Protein AF-A0A531LMD5-F1 (afdb_monomer)

Sequence (95 aa):
WNDSRLALGHRRLSIIDLSAQAREPMLTACGKGVLVYNGEVYNYRSLRDALEAEGRRFRTVSDTEVVLEALHHWGPDKAIPMFDGMFAIAYFDAR

Structure (mmCIF, N/CA/C/O backbone):
data_AF-A0A531LMD5-F1
#
_entry.id   AF-A0A531LMD5-F1
#
loop_
_atom_site.group_PDB
_atom_site.id
_atom_site.type_symbol
_atom_site.label_atom_id
_atom_site.label_alt_id
_atom_site.label_comp_id
_atom_site.label_asym_id
_atom_site.label_entity_id
_atom_site.label_seq_id
_atom_site.pdbx_PDB_ins_code
_atom_site.Cartn_x
_atom_site.Cartn_y
_atom_site.Cartn_z
_atom_site.occupancy
_atom_site.B_iso_or_equiv
_atom_site.auth_seq_id
_atom_site.auth_comp_id
_atom_site.auth_asym_id
_atom_site.auth_atom_id
_atom_site.pdbx_PDB_model_num
ATOM 1 N N . TRP A 1 1 ? 9.787 -12.032 -6.065 1.00 91.00 1 TRP A N 1
ATOM 2 C CA . TRP A 1 1 ? 8.568 -12.856 -5.986 1.00 91.00 1 TRP A CA 1
ATOM 3 C C . TRP A 1 1 ? 8.084 -13.102 -7.402 1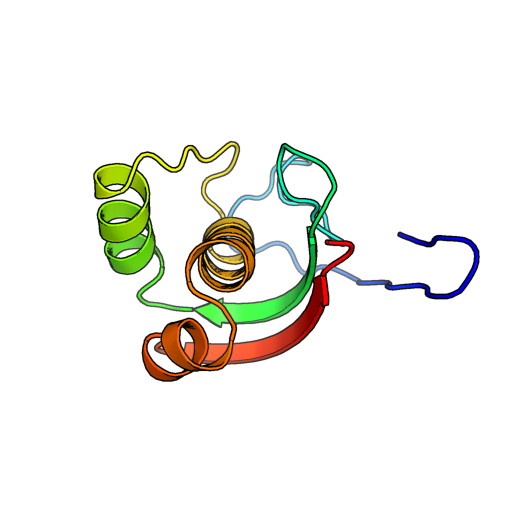.00 91.00 1 TRP A C 1
ATOM 5 O O . TRP A 1 1 ? 8.174 -12.189 -8.213 1.00 91.00 1 TRP A O 1
ATOM 15 N N . ASN A 1 2 ? 7.637 -14.310 -7.727 1.00 91.75 2 ASN A N 1
ATOM 16 C CA . ASN A 1 2 ? 7.023 -14.601 -9.018 1.00 91.75 2 ASN A CA 1
ATOM 17 C C . ASN A 1 2 ? 5.901 -15.630 -8.862 1.00 91.75 2 ASN A C 1
ATOM 19 O O . ASN A 1 2 ? 5.851 -16.358 -7.869 1.00 91.75 2 ASN A O 1
ATOM 23 N N . ASP A 1 3 ? 5.028 -15.669 -9.859 1.00 88.19 3 ASP A N 1
ATOM 24 C CA . ASP A 1 3 ? 4.120 -16.773 -10.133 1.00 88.19 3 ASP A CA 1
ATOM 25 C C . ASP A 1 3 ? 4.243 -17.191 -11.616 1.00 88.19 3 ASP A C 1
ATOM 27 O O . ASP A 1 3 ? 5.198 -16.828 -12.305 1.00 88.19 3 ASP A O 1
ATOM 31 N N . SER A 1 4 ? 3.291 -17.982 -12.121 1.00 87.56 4 SER A N 1
ATOM 32 C CA . SER A 1 4 ? 3.295 -18.457 -13.516 1.00 87.56 4 SER A CA 1
ATOM 33 C C . SER A 1 4 ? 3.121 -17.370 -14.594 1.00 87.56 4 SER A C 1
ATOM 35 O O . SER A 1 4 ? 3.341 -17.659 -15.769 1.00 87.56 4 SER A O 1
ATOM 37 N N . ARG A 1 5 ? 2.692 -16.154 -14.237 1.00 89.19 5 ARG A N 1
ATOM 38 C CA . ARG A 1 5 ? 2.295 -15.085 -15.175 1.00 89.19 5 ARG A CA 1
ATOM 39 C C . ARG A 1 5 ? 2.982 -13.747 -14.901 1.00 89.19 5 ARG A C 1
ATOM 41 O O . ARG A 1 5 ? 3.080 -12.937 -15.819 1.00 89.19 5 ARG A O 1
ATOM 48 N N . LEU A 1 6 ? 3.442 -13.506 -13.676 1.00 93.81 6 LEU A N 1
ATOM 49 C CA . LEU A 1 6 ? 4.004 -12.231 -13.240 1.00 93.81 6 LEU A CA 1
ATOM 50 C C . LEU A 1 6 ? 5.235 -12.442 -12.351 1.00 93.81 6 LEU A C 1
ATOM 52 O O . LEU A 1 6 ? 5.296 -13.355 -11.530 1.00 93.81 6 LEU A O 1
ATOM 56 N N . ALA A 1 7 ? 6.209 -11.539 -12.462 1.00 95.38 7 ALA A N 1
ATOM 57 C CA . ALA A 1 7 ? 7.321 -11.440 -11.528 1.00 95.38 7 ALA A CA 1
ATOM 58 C C . ALA A 1 7 ? 7.491 -9.998 -11.041 1.00 95.38 7 ALA A C 1
ATOM 60 O O . ALA A 1 7 ? 7.430 -9.055 -11.825 1.00 95.38 7 ALA A O 1
ATOM 61 N N . LEU A 1 8 ? 7.758 -9.848 -9.744 1.00 96.44 8 LEU A N 1
ATOM 62 C CA . LEU A 1 8 ? 8.141 -8.595 -9.102 1.00 96.44 8 LEU A CA 1
ATOM 63 C C . LEU A 1 8 ? 9.495 -8.771 -8.407 1.00 96.44 8 LEU A C 1
ATOM 65 O O . LEU A 1 8 ? 9.745 -9.772 -7.724 1.00 96.44 8 LEU A O 1
ATOM 69 N N 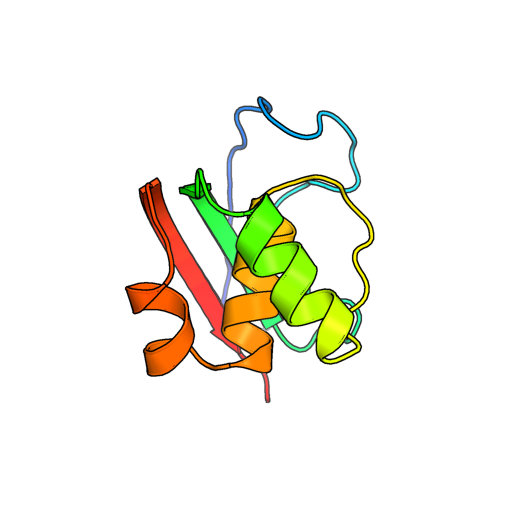. GLY A 1 9 ? 10.375 -7.787 -8.555 1.00 95.94 9 GLY A N 1
ATOM 70 C CA . GLY A 1 9 ? 11.693 -7.757 -7.924 1.00 95.94 9 GLY A CA 1
ATOM 71 C C . GLY A 1 9 ? 11.983 -6.380 -7.343 1.00 95.94 9 GLY A C 1
ATOM 72 O O . GLY A 1 9 ? 11.592 -5.374 -7.926 1.00 95.94 9 GLY A O 1
ATOM 73 N N . HIS A 1 10 ? 12.669 -6.341 -6.202 1.00 96.06 10 HIS A N 1
ATOM 74 C CA . HIS A 1 10 ? 13.090 -5.100 -5.560 1.00 96.06 10 HIS A CA 1
ATOM 75 C C . HIS A 1 10 ? 14.515 -5.237 -5.014 1.00 96.06 10 HIS A C 1
ATOM 77 O O . HIS A 1 10 ? 14.899 -6.298 -4.516 1.00 96.06 10 HIS A O 1
ATOM 83 N N . ARG A 1 11 ? 15.302 -4.158 -5.100 1.00 94.00 11 ARG A N 1
ATOM 84 C CA . ARG A 1 11 ? 16.606 -4.037 -4.442 1.00 94.00 11 ARG A CA 1
ATOM 85 C C . ARG A 1 11 ? 16.511 -2.950 -3.377 1.00 94.00 11 ARG A C 1
ATOM 87 O O . ARG A 1 11 ? 16.645 -1.769 -3.670 1.00 94.00 11 ARG A O 1
ATOM 94 N N . ARG A 1 12 ? 16.293 -3.386 -2.141 1.00 91.19 12 ARG A N 1
ATOM 95 C CA . ARG A 1 12 ? 15.979 -2.521 -1.003 1.00 91.19 12 ARG A CA 1
ATOM 96 C C . ARG A 1 12 ? 17.195 -1.756 -0.474 1.00 91.19 12 ARG A C 1
ATOM 98 O O . ARG A 1 12 ? 18.216 -2.365 -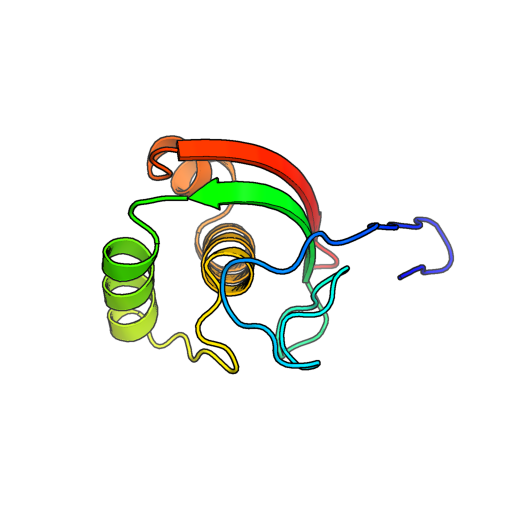0.152 1.00 91.19 12 ARG A O 1
ATOM 105 N N . LEU A 1 13 ? 17.035 -0.448 -0.277 1.00 91.69 13 LEU A N 1
ATOM 106 C CA . LEU A 1 13 ? 17.800 0.325 0.705 1.00 91.69 13 LEU A CA 1
ATOM 107 C C . LEU A 1 13 ? 16.999 0.325 2.014 1.00 91.69 13 LEU A C 1
ATOM 109 O O . LEU A 1 13 ? 15.858 0.769 2.039 1.00 91.69 13 LEU A O 1
ATOM 113 N N . SER A 1 14 ? 17.560 -0.228 3.087 1.00 88.25 14 SER A N 1
ATOM 114 C CA . SER A 1 14 ? 16.824 -0.413 4.346 1.00 88.25 14 SER A CA 1
ATOM 115 C C . S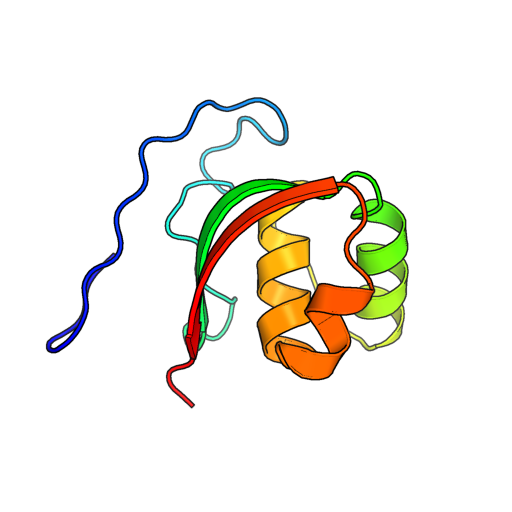ER A 1 14 ? 16.974 0.821 5.237 1.00 88.25 14 SER A C 1
ATOM 117 O O . SER A 1 14 ? 18.063 1.048 5.756 1.00 88.25 14 SER A O 1
ATOM 119 N N . ILE A 1 15 ? 15.900 1.605 5.396 1.00 87.75 15 ILE A N 1
ATOM 120 C CA . ILE A 1 15 ? 15.877 2.834 6.216 1.00 87.75 15 ILE A CA 1
ATOM 121 C C . ILE A 1 15 ? 14.936 2.658 7.415 1.00 87.75 15 ILE A C 1
ATOM 123 O O . ILE A 1 15 ? 15.373 2.754 8.560 1.00 87.75 15 ILE A O 1
ATOM 127 N N . ILE A 1 16 ? 13.666 2.327 7.161 1.00 84.81 16 ILE A N 1
ATOM 128 C CA . ILE A 1 16 ? 12.658 2.030 8.189 1.00 84.81 16 ILE A CA 1
ATOM 129 C C . ILE A 1 16 ? 12.472 0.516 8.272 1.00 84.81 16 ILE A C 1
ATOM 131 O O . ILE A 1 16 ? 12.301 -0.143 7.250 1.00 84.81 16 ILE A O 1
ATOM 135 N N . ASP A 1 17 ? 12.509 -0.032 9.489 1.00 83.31 17 ASP A N 1
ATOM 136 C CA . ASP A 1 17 ? 12.500 -1.475 9.769 1.00 83.31 17 ASP A CA 1
ATOM 137 C C . ASP A 1 17 ? 13.626 -2.229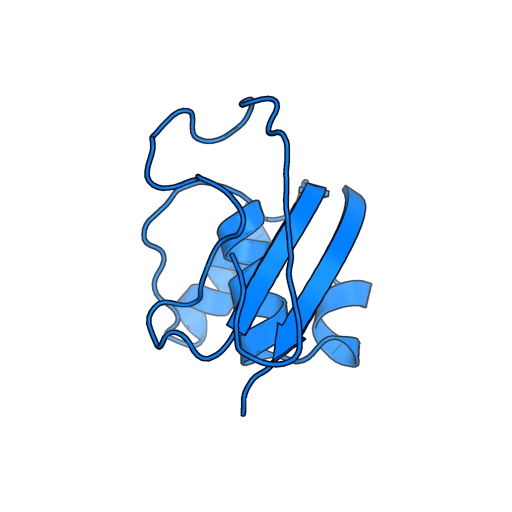 9.032 1.00 83.31 17 ASP A C 1
ATOM 139 O O . ASP A 1 17 ? 13.523 -2.655 7.877 1.00 83.31 17 ASP A O 1
ATOM 143 N N . LEU A 1 18 ? 14.753 -2.394 9.723 1.00 91.25 18 LEU A N 1
ATOM 144 C CA . LEU A 1 18 ? 15.937 -3.067 9.183 1.00 91.25 18 LEU A CA 1
ATOM 145 C C . LEU A 1 18 ? 15.828 -4.599 9.244 1.00 91.25 18 LEU A C 1
ATOM 147 O O . LEU A 1 18 ? 16.763 -5.300 8.852 1.00 91.25 18 LEU A O 1
ATOM 151 N N . SER A 1 19 ? 14.718 -5.132 9.760 1.00 90.94 19 SER A N 1
ATOM 152 C CA . SER A 1 19 ? 14.556 -6.567 9.941 1.00 90.94 19 SER A CA 1
ATOM 153 C C . SER A 1 19 ? 14.312 -7.284 8.613 1.00 90.94 19 SER A C 1
ATOM 155 O O . SER A 1 19 ? 13.827 -6.722 7.630 1.00 90.94 19 SER A O 1
ATOM 157 N N . ALA A 1 20 ? 14.591 -8.588 8.594 1.00 88.75 20 ALA A N 1
ATOM 158 C CA . ALA A 1 20 ? 14.278 -9.433 7.444 1.00 88.75 20 ALA A CA 1
ATOM 159 C C . ALA A 1 20 ? 12.764 -9.558 7.178 1.00 88.75 20 ALA A C 1
ATOM 161 O O . ALA A 1 20 ? 12.386 -10.006 6.097 1.00 88.75 20 ALA A O 1
ATOM 162 N N . GLN A 1 21 ? 11.914 -9.176 8.138 1.00 88.50 21 GLN A N 1
ATOM 163 C CA . GLN A 1 21 ? 10.458 -9.222 7.996 1.00 88.50 21 GLN A CA 1
ATOM 164 C C . GLN A 1 21 ? 9.940 -8.115 7.072 1.00 88.50 21 GLN A C 1
ATOM 166 O O . GLN A 1 21 ? 8.938 -8.315 6.395 1.00 88.50 21 GLN A O 1
ATOM 171 N N . ALA A 1 22 ? 10.666 -6.998 6.964 1.00 89.94 22 ALA A N 1
ATOM 172 C CA . ALA A 1 22 ? 10.368 -5.904 6.041 1.00 89.94 22 ALA A CA 1
ATOM 173 C C . ALA A 1 22 ? 11.002 -6.097 4.646 1.00 89.94 22 ALA A C 1
ATOM 175 O O . ALA A 1 22 ? 11.241 -5.135 3.917 1.00 89.94 22 ALA A O 1
ATOM 176 N N . ARG A 1 23 ? 11.336 -7.341 4.269 1.00 92.88 23 ARG A N 1
ATOM 177 C CA . ARG A 1 23 ? 11.868 -7.646 2.935 1.00 92.88 23 ARG A CA 1
ATOM 178 C C . ARG A 1 23 ? 10.795 -7.510 1.867 1.00 92.88 23 ARG A C 1
ATOM 180 O O . ARG A 1 23 ? 9.636 -7.859 2.066 1.00 92.88 23 ARG A O 1
ATOM 187 N N . GLU A 1 24 ? 11.253 -7.105 0.692 1.00 93.94 24 GLU A N 1
ATOM 188 C CA . GLU A 1 24 ? 10.424 -6.956 -0.491 1.00 93.94 24 GLU A CA 1
ATOM 189 C C . GLU A 1 24 ? 10.886 -7.888 -1.621 1.00 93.94 24 GLU A C 1
ATOM 191 O O . GLU A 1 24 ? 12.084 -8.179 -1.720 1.00 93.94 24 GLU A O 1
ATOM 196 N N . PRO A 1 25 ? 9.977 -8.346 -2.501 1.00 96.62 25 PRO A N 1
ATOM 197 C CA . PRO A 1 25 ? 8.543 -8.027 -2.538 1.00 96.62 25 PRO A CA 1
ATOM 198 C C . PRO A 1 25 ? 7.773 -8.544 -1.320 1.00 96.62 25 PRO A C 1
ATOM 200 O O . PRO A 1 25 ? 8.002 -9.670 -0.878 1.00 96.62 25 PRO A O 1
ATOM 203 N N . MET A 1 26 ? 6.892 -7.710 -0.771 1.00 97.19 26 MET A N 1
ATOM 204 C CA . MET A 1 26 ? 6.171 -8.001 0.467 1.00 97.19 26 MET A CA 1
ATOM 205 C C . MET A 1 26 ? 4.789 -8.567 0.152 1.00 97.19 26 MET A C 1
ATOM 207 O O . MET A 1 26 ? 4.075 -8.027 -0.688 1.00 97.19 26 MET A O 1
ATOM 211 N N . LEU A 1 27 ? 4.405 -9.648 0.836 1.00 96.88 27 LEU A N 1
ATOM 212 C CA . LEU A 1 27 ? 3.094 -10.276 0.686 1.00 96.88 27 LEU A CA 1
ATOM 213 C C . LEU A 1 27 ? 2.196 -9.969 1.880 1.00 96.88 27 LEU A C 1
ATOM 215 O O . LEU A 1 27 ? 2.647 -9.988 3.028 1.00 96.88 27 LEU A O 1
ATOM 219 N N . THR A 1 28 ? 0.905 -9.774 1.611 1.00 96.44 28 THR A N 1
ATOM 220 C CA . THR A 1 28 ? -0.150 -9.777 2.641 1.00 96.44 28 THR A CA 1
ATOM 221 C C . THR A 1 28 ? -0.095 -11.073 3.451 1.00 96.44 28 THR A C 1
ATOM 223 O O . THR A 1 28 ? 0.361 -12.107 2.955 1.00 96.44 28 THR A O 1
ATOM 226 N N . ALA A 1 29 ? -0.599 -11.066 4.687 1.00 93.56 29 ALA A N 1
ATOM 227 C CA . ALA A 1 29 ? -0.609 -12.271 5.525 1.00 93.56 29 ALA A CA 1
ATOM 228 C C . ALA A 1 29 ? -1.379 -13.450 4.893 1.00 93.56 29 ALA A C 1
ATOM 230 O O . ALA A 1 29 ? -1.020 -14.605 5.107 1.00 93.56 29 ALA A O 1
ATOM 231 N N . CYS A 1 30 ? -2.407 -13.168 4.086 1.00 92.62 30 CYS A N 1
ATOM 232 C CA . CYS A 1 30 ? -3.175 -14.177 3.354 1.00 92.62 30 CYS A CA 1
ATOM 233 C C . CYS A 1 30 ? -2.553 -14.583 2.005 1.00 92.62 30 CYS A C 1
ATOM 235 O O . CYS A 1 30 ? -3.115 -15.431 1.316 1.00 92.62 30 CYS A O 1
ATOM 237 N N . GLY A 1 31 ? -1.435 -13.969 1.603 1.00 93.75 31 GLY A N 1
ATOM 238 C CA . GLY A 1 31 ? -0.743 -14.259 0.346 1.00 93.75 31 GLY A CA 1
ATOM 239 C C . GLY A 1 31 ? -1.482 -13.820 -0.923 1.00 93.75 31 GLY A C 1
ATOM 240 O O . GLY A 1 31 ? -1.057 -14.195 -2.010 1.00 93.75 31 GLY A O 1
ATOM 241 N N . LYS A 1 32 ? -2.569 -13.041 -0.812 1.00 94.25 32 LYS A N 1
ATOM 242 C CA . LYS A 1 32 ? -3.401 -12.620 -1.958 1.00 94.25 32 LYS A CA 1
ATOM 243 C C . LYS A 1 32 ? -3.033 -11.259 -2.547 1.00 94.25 32 LYS A C 1
ATOM 245 O O . LYS A 1 32 ? -3.560 -10.889 -3.582 1.00 94.25 32 LYS A O 1
ATOM 250 N N . GLY A 1 33 ? -2.151 -10.514 -1.898 1.00 96.31 33 GLY A N 1
ATOM 251 C CA . GLY A 1 33 ? -1.587 -9.271 -2.415 1.00 96.31 33 GLY A CA 1
ATOM 252 C C . GLY A 1 33 ? -0.073 -9.260 -2.266 1.00 96.31 33 GLY A C 1
ATOM 253 O O . GLY A 1 33 ? 0.433 -9.722 -1.237 1.00 96.31 33 GLY A O 1
ATOM 254 N N . VAL A 1 34 ? 0.625 -8.723 -3.266 1.00 97.12 34 VAL A N 1
ATOM 255 C CA . VAL A 1 34 ? 2.084 -8.551 -3.273 1.00 97.12 34 VAL A CA 1
ATOM 256 C C . VAL A 1 34 ? 2.469 -7.152 -3.752 1.00 97.12 34 VAL A C 1
ATOM 258 O O . VAL A 1 34 ? 1.889 -6.633 -4.703 1.00 97.12 34 VAL A O 1
ATOM 261 N N . LEU A 1 35 ? 3.450 -6.546 -3.084 1.00 97.56 35 LEU A N 1
ATOM 262 C CA . LEU A 1 35 ? 3.916 -5.182 -3.322 1.00 97.56 35 LEU A CA 1
ATOM 263 C C . LEU A 1 35 ? 5.432 -5.148 -3.542 1.00 97.56 35 LEU A C 1
ATOM 265 O O . LEU A 1 35 ? 6.189 -5.817 -2.834 1.00 97.56 35 LEU A O 1
ATOM 269 N N . VAL A 1 36 ? 5.866 -4.316 -4.488 1.00 97.62 36 VAL A N 1
ATOM 270 C CA . VAL A 1 36 ? 7.195 -3.689 -4.471 1.00 97.62 36 VAL A CA 1
ATOM 271 C C . VAL A 1 36 ? 7.036 -2.183 -4.354 1.00 97.62 36 VAL A C 1
ATOM 273 O O . VAL A 1 36 ? 6.129 -1.595 -4.954 1.00 97.62 36 VAL A O 1
ATOM 276 N N . TYR A 1 37 ? 7.915 -1.581 -3.566 1.00 96.44 37 TYR A N 1
ATOM 277 C CA . TYR A 1 37 ? 7.767 -0.223 -3.094 1.00 96.44 37 TYR A CA 1
ATOM 278 C C . TYR A 1 37 ? 9.118 0.491 -3.060 1.00 96.44 37 TYR A C 1
ATOM 280 O O . TYR A 1 37 ? 10.093 0.002 -2.496 1.00 96.44 37 TYR A O 1
ATOM 288 N N . ASN A 1 38 ? 9.184 1.672 -3.667 1.00 96.75 38 ASN A N 1
ATOM 289 C CA . ASN A 1 38 ? 10.333 2.556 -3.541 1.00 96.75 38 ASN A CA 1
ATOM 290 C C . ASN A 1 38 ? 9.862 3.942 -3.127 1.00 96.75 38 ASN A C 1
ATOM 292 O O . ASN A 1 38 ? 9.151 4.594 -3.886 1.00 96.75 38 ASN A O 1
ATOM 296 N N . GLY A 1 39 ? 10.266 4.385 -1.942 1.00 95.38 39 GLY A N 1
ATOM 297 C CA . GLY A 1 39 ? 9.841 5.664 -1.400 1.00 95.38 39 GLY A CA 1
ATOM 298 C C . GLY A 1 39 ? 9.592 5.597 0.096 1.00 95.38 39 GLY A C 1
ATOM 299 O O . GLY A 1 39 ? 10.097 4.696 0.763 1.00 95.38 39 GLY A O 1
ATOM 300 N N . GLU A 1 40 ? 8.822 6.563 0.581 1.00 97.31 40 GLU A N 1
ATOM 301 C CA . GLU A 1 40 ? 8.314 6.604 1.947 1.00 97.31 40 GLU A CA 1
ATOM 302 C C . GLU A 1 40 ? 6.934 7.285 1.980 1.00 97.31 40 GLU A C 1
ATOM 304 O O . GLU A 1 40 ? 6.727 8.326 1.348 1.00 97.31 40 GLU A O 1
ATOM 309 N N . VAL A 1 41 ? 5.980 6.685 2.700 1.00 98.12 41 VAL A N 1
ATOM 310 C CA . VAL A 1 41 ? 4.692 7.307 3.039 1.00 98.12 41 VAL A CA 1
ATOM 311 C C . VAL A 1 41 ? 4.825 7.858 4.450 1.00 98.12 41 VAL A C 1
ATOM 313 O O . VAL A 1 41 ? 4.754 7.115 5.422 1.00 98.12 41 VAL A O 1
ATOM 316 N N . TYR A 1 42 ? 5.026 9.164 4.582 1.00 97.81 42 TYR A N 1
ATOM 317 C CA . TYR A 1 42 ? 5.357 9.827 5.844 1.00 97.81 42 TYR A CA 1
ATOM 318 C C . TYR A 1 42 ? 4.236 9.715 6.882 1.00 97.81 42 TYR A C 1
ATOM 320 O O . TYR A 1 42 ? 4.495 9.569 8.078 1.00 97.81 42 TYR A O 1
ATOM 328 N N . ASN A 1 43 ? 2.978 9.716 6.434 1.00 98.31 43 ASN A N 1
ATOM 329 C CA . ASN A 1 43 ? 1.808 9.579 7.301 1.00 98.31 43 ASN A CA 1
ATOM 330 C C . ASN A 1 43 ? 1.419 8.114 7.604 1.00 98.31 43 ASN A C 1
ATOM 332 O O . ASN A 1 43 ? 0.322 7.871 8.115 1.00 98.31 43 ASN A O 1
ATOM 336 N N . TYR A 1 44 ? 2.301 7.130 7.356 1.00 98.12 44 TYR A N 1
ATOM 337 C CA . TYR A 1 44 ? 1.998 5.700 7.541 1.00 98.12 44 TYR A CA 1
ATOM 338 C C . TYR A 1 44 ? 1.519 5.335 8.950 1.00 98.12 44 TYR A C 1
ATOM 340 O O . TYR A 1 44 ? 0.744 4.399 9.104 1.00 98.12 44 TYR A O 1
ATOM 348 N N . ARG A 1 45 ? 1.943 6.061 9.992 1.00 98.12 45 ARG A N 1
ATOM 349 C CA . ARG A 1 45 ? 1.484 5.810 11.369 1.00 98.12 45 ARG A CA 1
ATOM 350 C C . ARG A 1 45 ? -0.009 6.097 11.525 1.00 98.12 45 ARG A C 1
ATOM 352 O O . ARG A 1 45 ? -0.734 5.255 12.030 1.00 98.12 45 ARG A O 1
ATOM 359 N N . SER A 1 46 ? -0.481 7.227 11.004 1.00 98.38 46 SER A N 1
ATOM 360 C CA . SER A 1 46 ? -1.905 7.576 11.039 1.00 98.38 46 SER A CA 1
ATOM 361 C C . SER A 1 46 ? -2.748 6.626 10.186 1.00 98.38 46 SER A C 1
ATOM 363 O O . SER A 1 46 ? -3.846 6.243 10.580 1.00 98.38 46 SER A O 1
ATOM 365 N N . LEU A 1 47 ? -2.226 6.206 9.029 1.00 98.62 47 LEU A N 1
ATOM 366 C CA . LEU A 1 47 ? -2.881 5.202 8.184 1.00 98.62 47 LEU A CA 1
ATOM 367 C C . LEU A 1 47 ? -2.937 3.832 8.870 1.00 98.62 47 LEU A C 1
ATOM 369 O O . LEU A 1 47 ? -3.953 3.144 8.788 1.00 98.62 47 LEU A O 1
ATOM 373 N N . ARG A 1 48 ? -1.867 3.451 9.577 1.00 98.56 48 ARG A N 1
ATOM 374 C CA . ARG A 1 48 ? -1.815 2.236 10.389 1.00 98.56 48 ARG A CA 1
ATOM 375 C C . ARG A 1 48 ? -2.881 2.257 11.475 1.00 98.56 48 ARG A C 1
ATOM 377 O O . ARG A 1 48 ? -3.620 1.286 11.562 1.00 98.56 48 ARG A O 1
ATOM 384 N N . ASP A 1 49 ? -3.002 3.344 12.233 1.00 98.44 49 ASP A N 1
ATOM 385 C CA . ASP A 1 49 ? -4.011 3.471 13.292 1.00 98.44 49 ASP A CA 1
ATOM 386 C C . ASP A 1 49 ? -5.435 3.292 12.732 1.00 98.44 49 ASP A C 1
ATOM 388 O O . ASP A 1 49 ? -6.249 2.567 13.305 1.00 98.44 49 ASP A O 1
ATOM 392 N N . ALA A 1 50 ? -5.725 3.890 11.569 1.00 98.44 50 ALA A N 1
ATOM 393 C CA . ALA A 1 50 ? -7.008 3.718 10.884 1.00 98.44 50 ALA A CA 1
ATOM 394 C C . ALA A 1 50 ? -7.252 2.258 10.454 1.00 98.44 50 ALA A C 1
ATOM 396 O O . ALA A 1 50 ? -8.333 1.716 10.676 1.00 98.44 50 ALA A O 1
ATOM 397 N N . LEU A 1 51 ? -6.243 1.588 9.890 1.00 98.38 51 LEU A N 1
ATOM 398 C CA . LEU A 1 51 ? -6.336 0.179 9.493 1.00 98.38 51 LEU A CA 1
ATOM 399 C C . LEU A 1 51 ? -6.468 -0.763 10.702 1.00 98.38 51 LEU A C 1
ATOM 401 O O . LEU A 1 51 ? -7.217 -1.737 10.636 1.00 98.38 51 LEU A O 1
ATOM 405 N N . GLU A 1 52 ? -5.765 -0.493 11.805 1.00 98.31 52 GLU A N 1
ATOM 406 C CA . GLU A 1 52 ? -5.877 -1.256 13.056 1.00 98.31 52 GLU A CA 1
ATOM 407 C C . GLU A 1 52 ? -7.274 -1.096 13.677 1.00 98.31 52 GLU A C 1
ATOM 409 O O . GLU A 1 52 ? -7.858 -2.088 14.119 1.00 98.31 52 GLU A O 1
ATOM 414 N N . ALA A 1 53 ? -7.860 0.108 13.625 1.00 98.38 53 ALA A N 1
ATOM 415 C CA . ALA A 1 53 ? -9.246 0.350 14.035 1.00 98.38 53 ALA A CA 1
ATOM 416 C C . ALA A 1 53 ? -10.268 -0.425 13.177 1.00 98.38 53 ALA A C 1
ATOM 418 O O . ALA A 1 53 ? -11.317 -0.832 13.676 1.00 98.38 53 ALA A O 1
ATOM 419 N N . GLU A 1 54 ? -9.940 -0.692 11.911 1.00 98.00 54 GLU A N 1
ATOM 420 C CA . GLU A 1 54 ? -10.716 -1.540 10.993 1.00 98.00 54 GLU A CA 1
ATOM 421 C C . GLU A 1 54 ? -10.353 -3.042 11.100 1.00 98.00 54 GLU A C 1
ATOM 423 O O . GLU A 1 54 ? -10.849 -3.880 10.344 1.00 98.00 54 GLU A O 1
ATOM 428 N N . GLY A 1 55 ? -9.512 -3.419 12.071 1.00 97.06 55 GLY A N 1
ATOM 429 C CA . GLY A 1 55 ? -9.196 -4.808 12.412 1.00 97.06 55 GLY A CA 1
ATOM 430 C C . GLY A 1 55 ? -8.011 -5.418 11.658 1.00 97.06 55 GLY A C 1
ATOM 431 O O . GLY A 1 55 ? -7.775 -6.628 11.777 1.00 97.06 55 GLY A O 1
ATOM 432 N N . ARG A 1 56 ? -7.243 -4.626 10.895 1.00 96.88 56 ARG A N 1
ATOM 433 C CA . ARG A 1 56 ? -5.976 -5.091 10.303 1.00 96.88 56 ARG A CA 1
ATOM 434 C C . ARG A 1 56 ? -4.923 -5.316 11.386 1.00 96.88 56 ARG A C 1
ATOM 436 O O . ARG A 1 56 ? -4.957 -4.728 12.462 1.00 96.88 56 ARG A O 1
ATOM 443 N N . ARG A 1 57 ? -3.968 -6.199 11.094 1.00 95.62 57 ARG A N 1
ATOM 444 C CA . ARG A 1 57 ? -2.832 -6.515 11.968 1.00 95.62 57 ARG A CA 1
ATOM 445 C C . ARG A 1 57 ? -1.548 -6.433 11.161 1.00 95.62 57 ARG A C 1
ATOM 447 O O . ARG A 1 57 ? -1.520 -6.882 10.020 1.00 95.62 57 ARG A O 1
ATOM 454 N N . PHE A 1 58 ? -0.495 -5.931 11.789 1.00 96.50 58 PHE A N 1
ATOM 455 C CA . PHE A 1 58 ? 0.804 -5.697 11.163 1.00 96.50 58 PHE A CA 1
ATOM 456 C C . PHE A 1 58 ? 1.868 -6.610 11.772 1.00 96.50 58 PHE A C 1
ATOM 458 O O . PHE A 1 58 ? 1.828 -6.909 12.967 1.00 96.50 58 PHE A O 1
ATOM 465 N N . ARG A 1 59 ? 2.817 -7.063 10.950 1.00 95.25 59 ARG A N 1
ATOM 466 C CA . ARG A 1 59 ? 3.943 -7.927 11.356 1.00 95.25 59 ARG A CA 1
ATOM 467 C C . ARG A 1 59 ? 5.252 -7.150 11.477 1.00 95.25 59 ARG A C 1
ATOM 469 O O . ARG A 1 59 ? 6.209 -7.636 12.070 1.00 95.25 59 ARG A O 1
ATOM 476 N N . THR A 1 60 ? 5.288 -5.954 10.910 1.00 93.88 60 THR A N 1
ATOM 477 C CA . THR A 1 60 ? 6.447 -5.077 10.805 1.00 93.88 60 THR A CA 1
ATOM 478 C C . THR A 1 60 ? 6.093 -3.683 11.317 1.00 93.88 60 THR A C 1
ATOM 480 O O . THR A 1 60 ? 4.934 -3.360 11.613 1.00 93.88 60 THR A O 1
ATOM 483 N N . VAL A 1 61 ? 7.110 -2.836 11.436 1.00 93.38 61 VAL A N 1
ATOM 484 C CA . VAL A 1 61 ? 6.933 -1.396 11.685 1.00 93.38 61 VAL A CA 1
ATOM 485 C C . VAL A 1 61 ? 7.236 -0.563 10.439 1.00 93.38 61 VAL A C 1
ATOM 487 O O . VAL A 1 61 ? 7.342 0.657 10.534 1.00 93.38 61 VAL A O 1
ATOM 490 N N . SER A 1 62 ? 7.378 -1.212 9.279 1.00 92.62 62 SER A N 1
ATOM 491 C CA . SER A 1 62 ? 7.619 -0.552 8.000 1.00 92.62 62 SER A CA 1
ATOM 492 C C . SER A 1 62 ? 6.344 0.090 7.466 1.00 92.62 62 SER A C 1
ATOM 494 O O . SER A 1 62 ? 5.263 -0.497 7.485 1.00 92.62 62 SER A O 1
ATOM 496 N N . ASP A 1 63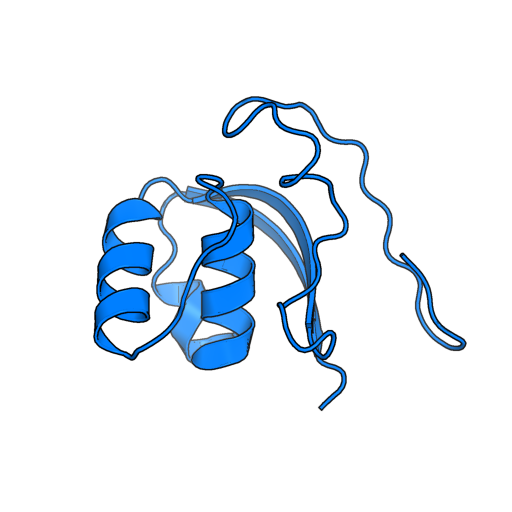 ? 6.507 1.279 6.912 1.00 96.88 63 ASP A N 1
ATOM 497 C CA . ASP A 1 63 ? 5.534 1.943 6.053 1.00 96.88 63 ASP A CA 1
ATOM 498 C C . ASP A 1 63 ? 5.104 1.075 4.855 1.00 96.88 63 ASP A C 1
ATOM 500 O O . ASP A 1 63 ? 3.933 1.082 4.484 1.00 96.88 63 ASP A O 1
ATOM 504 N N . THR A 1 64 ? 6.002 0.249 4.307 1.00 97.25 64 THR A N 1
ATOM 505 C CA . THR A 1 64 ? 5.711 -0.671 3.194 1.00 97.25 64 THR A CA 1
ATOM 506 C C . THR A 1 64 ? 4.554 -1.620 3.518 1.00 97.25 64 THR A C 1
ATOM 508 O O . THR A 1 64 ? 3.695 -1.855 2.668 1.00 97.25 64 THR A O 1
ATOM 511 N N . GLU A 1 65 ? 4.484 -2.150 4.747 1.00 98.00 65 GLU A N 1
ATOM 512 C CA . GLU A 1 65 ? 3.365 -3.016 5.137 1.00 98.00 65 GLU A CA 1
ATOM 513 C C . GLU A 1 65 ? 2.063 -2.218 5.251 1.00 98.00 65 GLU A C 1
ATOM 515 O O . GLU A 1 65 ? 1.013 -2.714 4.859 1.00 98.00 65 GLU A O 1
ATOM 520 N N . VAL A 1 66 ? 2.123 -0.960 5.698 1.00 98.25 66 VAL A N 1
ATOM 521 C CA . VAL A 1 66 ? 0.959 -0.059 5.721 1.00 98.25 66 VAL A CA 1
ATOM 522 C C . VAL A 1 66 ? 0.440 0.211 4.316 1.00 98.25 66 VAL A C 1
ATOM 524 O O . VAL A 1 66 ? -0.760 0.090 4.086 1.00 98.25 66 VAL A O 1
ATOM 527 N N . VAL A 1 67 ? 1.323 0.502 3.360 1.00 98.31 67 VAL A N 1
ATOM 528 C CA . VAL A 1 67 ? 0.950 0.695 1.951 1.00 98.31 67 VAL A CA 1
ATOM 529 C C . VAL A 1 67 ? 0.301 -0.568 1.383 1.00 98.31 67 VAL A C 1
ATOM 531 O O . VAL A 1 67 ? -0.764 -0.494 0.772 1.00 98.31 67 VAL A O 1
ATOM 534 N N . LEU A 1 68 ? 0.905 -1.736 1.617 1.00 98.31 68 LEU A N 1
ATOM 535 C CA . LEU A 1 68 ? 0.380 -3.021 1.152 1.00 98.31 68 LEU A CA 1
ATOM 536 C C . LEU A 1 68 ? -1.017 -3.310 1.711 1.00 98.31 68 LEU A C 1
ATOM 538 O O . LEU A 1 68 ? -1.919 -3.708 0.973 1.00 98.31 68 LEU A O 1
ATOM 542 N N . GLU A 1 69 ? -1.190 -3.117 3.014 1.00 98.31 69 GLU A N 1
ATOM 543 C CA . GLU A 1 69 ? -2.440 -3.388 3.715 1.00 98.31 69 GLU A CA 1
ATOM 544 C C . GLU A 1 69 ? -3.528 -2.373 3.337 1.00 98.31 69 GLU A C 1
ATOM 546 O O . GLU A 1 69 ? -4.666 -2.780 3.108 1.00 98.31 69 GLU A O 1
ATOM 551 N N . ALA A 1 70 ? -3.185 -1.092 3.160 1.00 98.38 70 ALA A N 1
ATOM 552 C CA . ALA A 1 70 ? -4.095 -0.063 2.654 1.00 98.38 70 ALA A CA 1
ATOM 553 C C . ALA A 1 70 ? -4.604 -0.398 1.244 1.00 98.38 70 ALA A C 1
ATOM 555 O O . ALA A 1 70 ? -5.813 -0.408 1.011 1.00 98.38 70 ALA A O 1
ATOM 556 N N . LEU A 1 71 ? -3.701 -0.734 0.314 1.00 98.31 71 LEU A N 1
ATOM 557 C CA . LEU A 1 71 ? -4.068 -1.112 -1.055 1.00 98.31 71 LEU A CA 1
ATOM 558 C C . LEU A 1 71 ? -4.950 -2.364 -1.077 1.00 98.31 71 LEU A C 1
ATOM 560 O O . LEU A 1 71 ? -5.948 -2.406 -1.793 1.00 98.31 71 LEU A O 1
ATOM 564 N N . HIS A 1 72 ? -4.621 -3.373 -0.268 1.00 97.94 72 HIS A N 1
ATOM 565 C CA . HIS A 1 72 ? -5.391 -4.612 -0.227 1.00 97.94 72 HIS A CA 1
ATOM 566 C C . HIS A 1 72 ? -6.766 -4.441 0.438 1.00 97.94 72 HIS A C 1
ATOM 568 O O . HIS A 1 72 ? -7.745 -5.061 0.005 1.00 97.94 72 HIS A O 1
ATOM 574 N N . HIS A 1 73 ? -6.852 -3.625 1.492 1.00 97.62 73 HIS A N 1
ATOM 575 C CA . HIS A 1 73 ? -8.071 -3.452 2.276 1.00 97.62 73 HIS A CA 1
ATOM 576 C C . HIS A 1 73 ? -9.037 -2.429 1.671 1.00 97.62 73 HIS A C 1
ATOM 578 O O . HIS A 1 73 ? -10.221 -2.729 1.528 1.00 97.62 73 HIS A O 1
ATOM 584 N N . TRP A 1 74 ? -8.542 -1.250 1.294 1.00 97.75 74 TRP A N 1
ATOM 585 C CA . TRP A 1 74 ? -9.359 -0.148 0.778 1.00 97.75 74 TRP A CA 1
ATOM 586 C C . TRP A 1 74 ? -9.418 -0.080 -0.749 1.00 97.75 74 TRP A C 1
ATOM 588 O O . TRP A 1 74 ? -10.317 0.565 -1.286 1.00 97.75 74 TRP A O 1
ATOM 598 N N . GLY A 1 75 ? -8.490 -0.736 -1.448 1.00 97.88 75 GLY A N 1
ATOM 599 C CA . GLY A 1 75 ? -8.323 -0.595 -2.892 1.00 97.88 75 GLY A CA 1
ATOM 600 C C . GLY A 1 75 ? -7.513 0.654 -3.274 1.00 97.88 75 GLY A C 1
ATOM 601 O O . GLY A 1 75 ? -7.422 1.606 -2.492 1.00 97.88 75 GLY A O 1
ATOM 602 N N . PRO A 1 76 ? -6.914 0.673 -4.478 1.00 97.31 76 PRO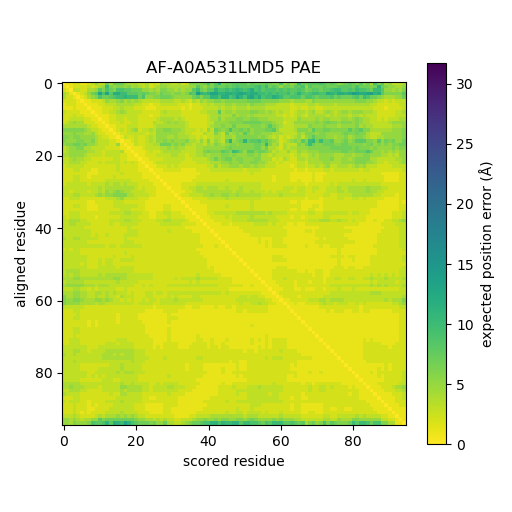 A N 1
ATOM 603 C CA . PRO A 1 76 ? -6.014 1.745 -4.906 1.00 97.31 76 PRO A CA 1
ATOM 604 C C . PRO A 1 76 ? -6.703 3.111 -4.988 1.00 97.31 76 PRO A C 1
ATOM 606 O O . PRO A 1 76 ? -6.127 4.095 -4.530 1.00 97.31 76 PRO A O 1
ATOM 609 N N . ASP A 1 77 ? -7.943 3.166 -5.480 1.00 98.00 77 ASP A N 1
ATOM 610 C CA . ASP A 1 77 ? -8.678 4.425 -5.678 1.00 98.00 77 ASP A CA 1
ATOM 611 C C . ASP A 1 77 ? -8.929 5.181 -4.368 1.00 98.00 77 ASP A C 1
ATOM 613 O O . ASP A 1 77 ? -8.932 6.410 -4.352 1.00 98.00 77 ASP A O 1
ATOM 617 N N . LYS A 1 78 ? -9.117 4.454 -3.258 1.00 98.19 78 LYS A N 1
ATOM 618 C CA . LYS A 1 78 ? -9.287 5.047 -1.926 1.00 98.19 78 LYS A CA 1
ATOM 619 C C . LYS A 1 78 ? -7.952 5.234 -1.208 1.00 98.19 78 LYS A C 1
ATOM 621 O O . LYS A 1 78 ? -7.764 6.256 -0.559 1.00 98.19 78 LYS A O 1
ATOM 626 N N . ALA A 1 79 ? -7.039 4.268 -1.299 1.00 98.31 79 ALA A N 1
ATOM 627 C CA . ALA A 1 79 ? -5.789 4.297 -0.545 1.00 98.31 79 ALA A CA 1
ATOM 628 C C . ALA A 1 79 ? -4.799 5.351 -1.066 1.00 98.31 79 ALA A C 1
ATOM 630 O O . ALA A 1 79 ? -4.255 6.112 -0.270 1.00 98.31 79 ALA A O 1
ATOM 631 N N . ILE A 1 80 ? -4.587 5.432 -2.386 1.00 98.25 80 ILE A N 1
ATOM 632 C CA . ILE A 1 80 ? -3.554 6.298 -2.982 1.00 98.25 80 ILE A CA 1
ATOM 633 C C . ILE A 1 80 ? -3.757 7.784 -2.629 1.00 98.25 80 ILE A C 1
ATOM 635 O O . ILE A 1 80 ? -2.781 8.412 -2.223 1.00 98.25 80 ILE A O 1
ATOM 639 N N . PRO A 1 81 ? -4.977 8.362 -2.697 1.00 98.50 81 PRO A N 1
ATOM 640 C CA .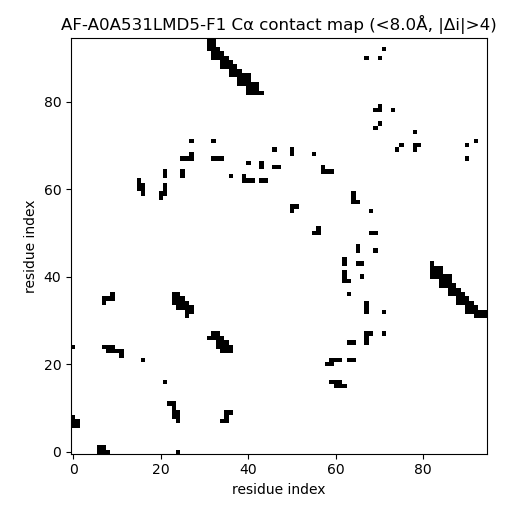 PRO A 1 81 ? -5.197 9.759 -2.307 1.00 98.50 81 PRO A CA 1
ATOM 641 C C . PRO A 1 81 ? -4.910 10.073 -0.832 1.00 98.50 81 PRO A C 1
ATOM 643 O O . PRO A 1 81 ? -4.806 11.243 -0.473 1.00 98.50 81 PRO A O 1
ATOM 646 N N . MET A 1 82 ? -4.821 9.057 0.032 1.00 98.44 82 MET A N 1
ATOM 647 C CA . MET A 1 82 ? -4.539 9.224 1.461 1.00 98.44 82 MET A CA 1
ATOM 648 C C . MET A 1 82 ? -3.039 9.193 1.781 1.00 98.44 82 MET A C 1
ATOM 650 O O . MET A 1 82 ? -2.659 9.480 2.918 1.00 98.44 82 MET A O 1
ATOM 654 N N . PHE A 1 83 ? -2.186 8.815 0.826 1.00 98.50 83 PHE A N 1
ATOM 655 C CA . PHE A 1 83 ? -0.747 8.711 1.042 1.00 98.50 83 PHE A CA 1
ATOM 656 C C . PHE A 1 83 ? -0.087 10.086 0.939 1.00 98.50 83 PHE A C 1
ATOM 658 O O . PHE A 1 83 ? -0.152 10.738 -0.101 1.00 98.50 83 PHE A O 1
ATOM 665 N N . ASP A 1 84 ? 0.590 10.497 2.007 1.00 98.56 84 ASP A N 1
ATOM 666 C CA . ASP A 1 84 ? 1.464 11.668 2.010 1.00 98.56 84 ASP A CA 1
A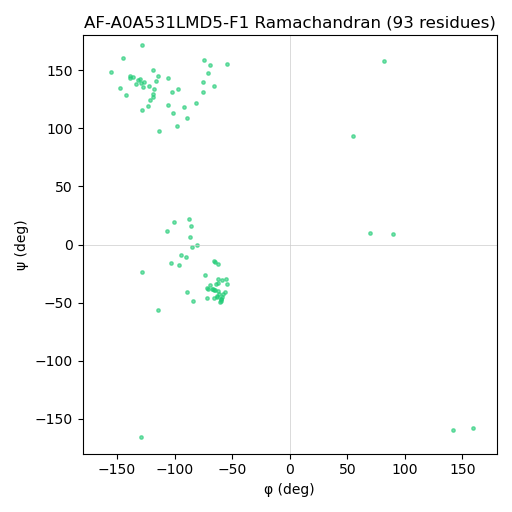TOM 667 C C . ASP A 1 84 ? 2.915 11.199 1.916 1.00 98.56 84 ASP A C 1
ATOM 669 O O . ASP A 1 84 ? 3.413 10.534 2.827 1.00 98.56 84 ASP A O 1
ATOM 673 N N . GLY A 1 85 ? 3.583 11.500 0.804 1.00 97.06 85 GLY A N 1
ATOM 674 C CA . GLY A 1 85 ? 4.993 11.185 0.638 1.00 97.06 85 GLY A CA 1
ATOM 675 C C . GLY A 1 85 ? 5.467 11.121 -0.803 1.00 97.06 85 GLY A C 1
ATOM 676 O O . GLY A 1 85 ? 4.871 11.695 -1.713 1.00 97.06 85 GLY A O 1
ATOM 677 N N . MET A 1 86 ? 6.573 10.413 -1.002 1.00 97.75 86 MET A N 1
ATOM 678 C CA . MET A 1 86 ? 7.148 10.152 -2.319 1.00 97.75 86 MET A CA 1
ATOM 679 C C . MET A 1 86 ? 7.210 8.649 -2.521 1.00 97.75 86 MET A C 1
ATOM 681 O O . MET A 1 86 ? 7.774 7.946 -1.689 1.00 97.75 86 MET A O 1
ATOM 685 N N . PHE A 1 87 ? 6.620 8.135 -3.596 1.00 97.56 87 PHE A N 1
ATOM 686 C CA . PHE A 1 87 ? 6.593 6.697 -3.820 1.00 97.56 87 PHE A CA 1
ATOM 687 C C . PHE A 1 87 ? 6.453 6.319 -5.292 1.00 97.56 87 PHE A C 1
ATOM 689 O O . PHE A 1 87 ? 5.774 6.979 -6.075 1.00 97.56 87 PHE A O 1
ATOM 696 N N . ALA A 1 88 ? 7.055 5.187 -5.632 1.00 97.75 88 ALA A N 1
ATOM 697 C CA . ALA A 1 88 ? 6.736 4.373 -6.787 1.00 97.75 88 ALA A CA 1
ATOM 698 C C . ALA A 1 88 ? 6.287 2.995 -6.283 1.00 97.75 88 ALA A C 1
ATOM 700 O O . ALA A 1 88 ? 6.958 2.371 -5.457 1.00 97.75 88 ALA A O 1
ATOM 701 N N . ILE A 1 89 ? 5.135 2.535 -6.766 1.00 97.06 89 ILE A N 1
ATOM 702 C CA . ILE A 1 89 ? 4.472 1.314 -6.306 1.00 97.06 89 ILE A CA 1
ATOM 703 C C . ILE A 1 89 ? 4.171 0.422 -7.508 1.00 97.06 89 ILE A C 1
ATOM 705 O O . ILE A 1 89 ? 3.617 0.890 -8.501 1.00 97.06 89 ILE A O 1
ATOM 709 N N . ALA A 1 90 ? 4.445 -0.876 -7.378 1.00 97.31 90 ALA A N 1
ATOM 710 C CA . ALA A 1 90 ? 3.738 -1.892 -8.149 1.00 97.31 90 ALA A CA 1
ATOM 711 C C . ALA A 1 90 ? 3.083 -2.890 -7.190 1.00 97.31 90 ALA A C 1
ATOM 713 O O . ALA A 1 90 ? 3.761 -3.556 -6.404 1.00 97.31 90 ALA A O 1
ATOM 714 N N . TYR A 1 91 ? 1.756 -2.971 -7.262 1.00 97.31 91 TYR A N 1
ATOM 715 C CA . TYR A 1 91 ? 0.925 -3.853 -6.454 1.00 97.31 91 TYR A CA 1
ATOM 716 C C . TYR A 1 91 ? 0.178 -4.826 -7.361 1.00 97.31 91 TYR A C 1
ATOM 718 O O . TYR A 1 91 ? -0.396 -4.422 -8.371 1.00 97.31 91 TYR A O 1
ATOM 726 N N . PHE A 1 92 ? 0.188 -6.103 -6.994 1.00 96.06 92 PHE A N 1
ATOM 727 C CA . PHE A 1 92 ? -0.587 -7.138 -7.661 1.00 96.06 92 PHE A CA 1
ATOM 728 C C . PHE A 1 92 ? -1.567 -7.764 -6.671 1.00 96.06 92 PHE A C 1
ATOM 730 O O . PHE A 1 92 ? -1.173 -8.212 -5.589 1.00 96.06 92 PHE A O 1
ATOM 737 N N . ASP A 1 93 ? -2.839 -7.777 -7.063 1.00 94.06 93 ASP A N 1
ATOM 738 C CA . ASP A 1 93 ? -3.946 -8.386 -6.334 1.00 94.06 93 ASP A CA 1
ATOM 739 C C . ASP A 1 93 ? -4.353 -9.688 -7.030 1.00 94.06 93 ASP A C 1
ATOM 741 O O . ASP A 1 93 ? -4.712 -9.687 -8.206 1.00 94.06 93 ASP A O 1
ATOM 745 N N . ALA A 1 94 ? -4.265 -10.796 -6.302 1.00 89.00 94 ALA A N 1
ATOM 746 C CA . ALA A 1 94 ? -4.543 -12.146 -6.780 1.00 89.00 94 ALA A CA 1
ATOM 747 C C . ALA A 1 94 ? -5.938 -12.653 -6.353 1.00 89.00 94 ALA A C 1
ATOM 749 O O . ALA A 1 94 ? -6.156 -13.867 -6.286 1.00 89.00 94 ALA A O 1
ATOM 750 N N . ARG A 1 95 ? -6.847 -11.743 -5.977 1.00 87.19 95 ARG A N 1
ATOM 751 C CA . ARG A 1 95 ? -8.253 -12.039 -5.655 1.00 87.19 95 ARG A CA 1
ATOM 752 C C . ARG A 1 95 ? -9.125 -12.251 -6.887 1.00 87.19 95 ARG A C 1
ATOM 754 O O . ARG A 1 95 ? -8.831 -11.663 -7.947 1.00 87.19 95 ARG A O 1
#

Mean predicted aligned error: 2.72 Å

pLDDT: mean 95.38, std 3.61, range [83.31, 98.62]

Solvent-accessible surface area (backbone atoms only — not comparable to full-atom values): 5884 Å² total; per-residue (Å²): 83,72,64,100,86,52,75,50,82,58,87,84,82,77,80,64,48,82,52,81,82,64,46,61,48,36,61,44,95,85,66,43,33,40,30,38,79,50,73,50,45,77,51,31,64,64,54,39,54,55,40,43,75,73,68,52,86,78,95,62,84,29,43,66,58,38,53,48,48,37,36,69,72,62,30,58,88,61,33,57,82,70,61,46,70,49,77,49,78,52,76,50,75,71,121

Foldseek 3Di:
DDDPPDDDDDDDDDDFFPDPQPDPQHADPVRQKTKDKDWAQPCLVVLVVVVVVVPDDDPTPGSSRSLRSLCQPVNCVPRVVVGDTDMDMDMDGND

Nearest PDB structures (foldseek):
  6r4j-assembly1_A  TM=9.100E-01  e=6.719E-06  Homo sapiens
  6r4h-assembly1_A  TM=9.091E-01  e=8.830E-06  Homo sapiens
  6zmk-assembly1_A  TM=9.109E-01  e=1.243E-05  Homo sapiens
  6zmj-assembly1_A  TM=9.112E-01  e=1.424E-05  Homo sapiens
  7ndl-assembly1_A  TM=9.134E-01  e=1.424E-05  Homo sapiens

Radius of gyration: 12.37 Å; Cα contacts (8 Å, |Δi|>4): 136; chains: 1; bounding box: 28×30×29 Å

Secondary structure (DSSP, 8-state):
-B-SS-B--------S--SGGG-SSEE-TTSSEEEEEEEEETTHHHHHHHHHHTT---SSS-HHHHHHHHHHHH-HHHHGGG--EEEEEEEEE--